Protein AF-A0A0S7CSV5-F1 (afdb_monomer_lite)

Radius of gyration: 14.14 Å; chains: 1; bounding box: 33×35×34 Å

Structure (mmCIF, N/CA/C/O backbone):
data_AF-A0A0S7CSV5-F1
#
_entry.id   AF-A0A0S7CSV5-F1
#
loop_
_atom_site.group_PDB
_atom_site.id
_atom_site.type_symbol
_atom_site.label_atom_id
_atom_site.label_alt_id
_atom_site.label_comp_id
_atom_site.label_asym_id
_atom_site.label_entity_id
_atom_site.label_seq_id
_atom_site.pdbx_PDB_ins_code
_atom_site.Cartn_x
_atom_site.Cartn_y
_atom_site.Cartn_z
_atom_site.occupancy
_atom_site.B_iso_or_equiv
_atom_site.auth_seq_id
_atom_site.auth_comp_id
_atom_site.auth_asym_id
_atom_site.auth_atom_id
_atom_site.pdbx_PDB_model_num
ATOM 1 N N . MET A 1 1 ? -10.207 5.249 -0.490 1.00 79.88 1 MET A N 1
ATOM 2 C CA . MET A 1 1 ? -9.359 5.307 -1.701 1.00 79.88 1 MET A CA 1
ATOM 3 C C . MET A 1 1 ? -8.034 5.953 -1.329 1.00 79.88 1 MET A C 1
ATOM 5 O O . MET A 1 1 ? -8.032 6.827 -0.472 1.00 79.88 1 MET A O 1
ATOM 9 N N . GLN A 1 2 ? -6.938 5.509 -1.935 1.00 88.44 2 GLN A N 1
ATOM 10 C CA . GLN A 1 2 ? -5.609 6.108 -1.840 1.00 88.44 2 GLN A CA 1
ATOM 11 C C . GLN A 1 2 ? -5.181 6.551 -3.240 1.00 88.44 2 GLN A C 1
ATOM 13 O O . GLN A 1 2 ? -5.373 5.806 -4.200 1.00 88.44 2 GLN A O 1
ATOM 18 N N . SER A 1 3 ? -4.561 7.721 -3.336 1.00 88.88 3 SER A N 1
ATOM 19 C CA . SER A 1 3 ? -3.859 8.162 -4.540 1.00 88.88 3 SER A CA 1
ATOM 20 C C . SER A 1 3 ? -2.411 8.468 -4.186 1.00 88.88 3 SER A C 1
ATOM 22 O O . SER A 1 3 ? -2.138 9.037 -3.129 1.00 88.88 3 SER A O 1
ATOM 24 N N . TYR A 1 4 ? -1.498 8.085 -5.068 1.00 86.12 4 TYR A N 1
ATOM 25 C CA . TYR A 1 4 ? -0.072 8.353 -4.956 1.00 86.12 4 TYR A CA 1
ATOM 26 C C . TYR A 1 4 ? 0.429 8.990 -6.246 1.00 86.12 4 TYR A C 1
ATOM 28 O O . TYR A 1 4 ? 0.033 8.578 -7.336 1.00 86.12 4 TYR A O 1
ATOM 36 N N . ARG A 1 5 ? 1.311 9.978 -6.100 1.00 88.31 5 ARG A N 1
ATOM 37 C CA . ARG A 1 5 ? 2.022 10.609 -7.204 1.00 88.31 5 ARG A CA 1
ATOM 38 C C . ARG A 1 5 ? 3.467 10.849 -6.796 1.00 88.31 5 ARG A C 1
ATOM 40 O O . ARG A 1 5 ? 3.720 11.491 -5.779 1.00 88.31 5 ARG A O 1
ATOM 47 N N . HIS A 1 6 ? 4.381 10.353 -7.614 1.00 86.56 6 HIS A N 1
ATOM 48 C CA . HIS A 1 6 ? 5.816 10.592 -7.533 1.00 86.56 6 HIS A CA 1
ATOM 49 C C . HIS A 1 6 ? 6.251 11.405 -8.738 1.00 86.56 6 HIS A C 1
ATOM 51 O O . HIS A 1 6 ? 5.801 11.115 -9.843 1.00 86.56 6 HIS A O 1
ATOM 57 N N . ILE A 1 7 ? 7.106 12.401 -8.537 1.00 90.00 7 ILE A N 1
ATOM 58 C CA . ILE A 1 7 ? 7.653 13.226 -9.615 1.00 90.00 7 ILE A CA 1
ATOM 59 C C . ILE A 1 7 ? 9.162 13.302 -9.403 1.00 90.00 7 ILE A C 1
ATOM 61 O O . ILE A 1 7 ? 9.617 13.735 -8.344 1.00 90.00 7 ILE A O 1
ATOM 65 N N . GLU A 1 8 ? 9.918 12.871 -10.403 1.00 90.75 8 GLU A N 1
ATOM 66 C CA . GLU A 1 8 ? 11.372 12.982 -10.450 1.00 90.75 8 GLU A CA 1
ATOM 67 C C . GLU A 1 8 ? 11.804 14.410 -10.836 1.00 90.75 8 GLU A C 1
ATOM 69 O O . GLU A 1 8 ? 11.018 15.163 -11.422 1.00 90.75 8 GLU A O 1
ATOM 74 N N . PRO A 1 9 ? 13.063 14.811 -10.569 1.00 94.38 9 PRO A N 1
ATOM 75 C CA . PRO A 1 9 ? 13.566 16.137 -10.939 1.00 94.38 9 PRO A CA 1
ATOM 76 C C . PRO A 1 9 ? 13.467 16.468 -12.436 1.00 94.38 9 PRO A C 1
ATOM 78 O O . PRO A 1 9 ? 13.375 17.639 -12.796 1.00 94.38 9 PRO A O 1
ATOM 81 N N . ASP A 1 10 ? 13.489 15.455 -13.305 1.00 95.00 10 ASP A N 1
ATOM 82 C CA . ASP A 1 10 ? 13.368 15.605 -14.760 1.00 95.00 10 ASP A CA 1
ATOM 83 C C . ASP A 1 10 ? 11.909 15.692 -15.257 1.00 95.00 10 ASP A C 1
ATOM 85 O O . ASP A 1 10 ? 11.665 15.834 -16.455 1.00 95.00 10 ASP A O 1
ATOM 89 N N . GLY A 1 11 ? 10.933 15.632 -14.345 1.00 92.56 11 GLY A N 1
ATOM 90 C CA . GLY A 1 11 ? 9.505 15.698 -14.647 1.00 92.56 11 GLY A CA 1
ATOM 91 C C . GLY A 1 11 ? 8.872 14.357 -15.022 1.00 92.56 11 GLY A C 1
ATOM 92 O O . GLY A 1 11 ? 7.650 14.298 -15.215 1.00 92.56 11 GLY A O 1
ATOM 93 N N . THR A 1 12 ? 9.647 13.269 -15.092 1.00 91.75 12 THR A N 1
ATOM 94 C CA . THR A 1 12 ? 9.063 11.928 -15.157 1.00 91.75 12 THR A CA 1
ATOM 95 C C . THR A 1 12 ? 8.272 11.656 -13.882 1.00 91.75 12 THR A C 1
ATOM 97 O O . THR A 1 12 ? 8.590 12.150 -12.799 1.00 91.75 12 THR A O 1
ATOM 100 N N . HIS A 1 13 ? 7.162 10.936 -14.012 1.00 90.88 13 HIS A N 1
ATOM 101 C CA . HIS A 1 13 ? 6.266 10.707 -12.890 1.00 90.88 13 HIS A CA 1
ATOM 102 C C . HIS A 1 13 ? 5.678 9.308 -12.911 1.00 90.88 13 HIS A C 1
ATOM 104 O O . HIS A 1 13 ? 5.554 8.661 -13.951 1.00 90.88 13 HIS A O 1
ATOM 110 N N . PHE A 1 14 ? 5.293 8.874 -11.721 1.00 89.88 14 PHE A N 1
ATOM 111 C CA . P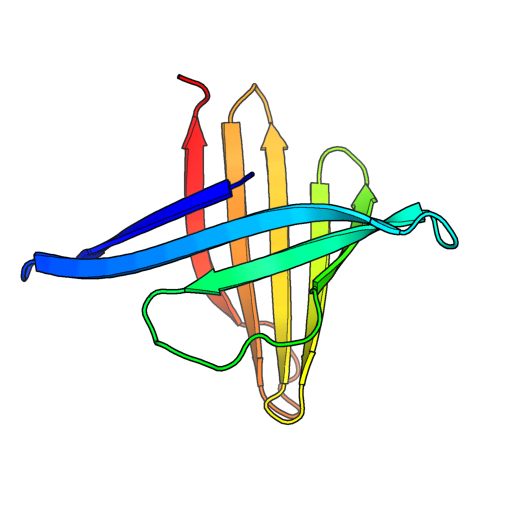HE A 1 14 ? 4.587 7.633 -11.480 1.00 89.88 14 PHE A CA 1
ATOM 112 C C . PHE A 1 14 ? 3.333 7.949 -10.676 1.00 89.88 14 PHE A C 1
ATOM 114 O O . PHE A 1 14 ? 3.382 8.688 -9.689 1.00 89.88 14 PHE A O 1
ATOM 121 N N . GLU A 1 15 ? 2.207 7.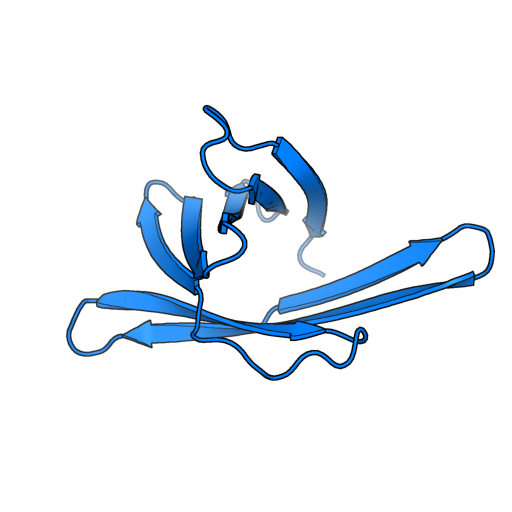390 -11.095 1.00 92.12 15 GLU A N 1
ATOM 122 C CA . GLU A 1 15 ? 0.920 7.574 -10.434 1.00 92.12 15 GLU A C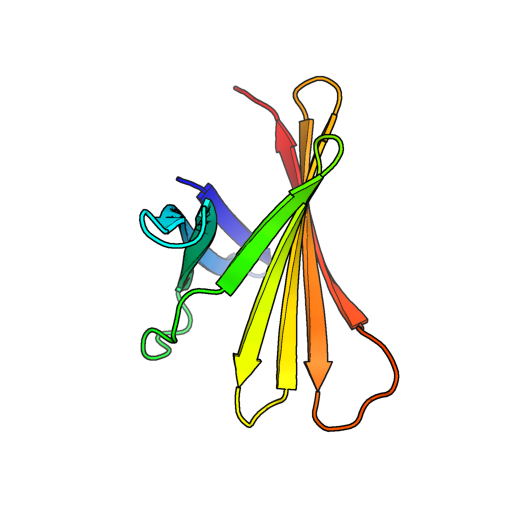A 1
ATOM 123 C C . GLU A 1 15 ? 0.309 6.220 -10.112 1.00 92.12 15 GLU A C 1
ATOM 125 O O . GLU A 1 15 ? 0.450 5.266 -10.874 1.00 92.12 15 GLU A O 1
ATOM 130 N N . GLY A 1 16 ? -0.390 6.133 -8.984 1.00 91.00 16 GLY A N 1
ATOM 131 C CA . GLY A 1 16 ? -1.100 4.917 -8.629 1.00 91.00 16 GLY A CA 1
ATOM 132 C C . GLY A 1 16 ? -2.313 5.162 -7.756 1.00 91.00 16 GLY A C 1
ATOM 133 O O . GLY A 1 16 ? -2.359 6.099 -6.953 1.00 91.00 16 GLY A O 1
ATOM 134 N N . HIS A 1 17 ? -3.295 4.281 -7.909 1.00 92.25 17 HIS A N 1
ATOM 135 C CA . HIS A 1 17 ? -4.567 4.347 -7.210 1.00 92.25 17 HIS A CA 1
ATOM 136 C C . HIS A 1 17 ? -4.869 3.033 -6.509 1.00 92.25 17 HIS A C 1
ATOM 138 O O . HIS A 1 17 ? -4.841 1.957 -7.104 1.00 92.25 17 HIS A O 1
ATOM 144 N N . GLY A 1 18 ? -5.184 3.157 -5.223 1.00 92.62 18 GLY A N 1
ATOM 145 C CA . GLY A 1 18 ? -5.533 2.065 -4.336 1.00 92.62 18 GLY A CA 1
ATOM 146 C C . GLY A 1 18 ? -6.986 2.135 -3.875 1.00 92.62 18 GLY A C 1
ATOM 147 O O . GLY A 1 18 ? -7.452 3.175 -3.394 1.00 92.62 18 GLY A O 1
ATOM 148 N N . VAL A 1 19 ? -7.697 1.015 -3.939 1.00 95.06 19 VAL A N 1
ATOM 149 C CA . VAL A 1 19 ? -9.037 0.855 -3.364 1.00 95.06 19 VAL A CA 1
ATOM 150 C C . VAL A 1 19 ? -8.984 -0.218 -2.288 1.00 95.06 19 VAL A C 1
ATOM 152 O O . VAL A 1 19 ? -8.535 -1.335 -2.535 1.00 95.06 19 VAL A O 1
ATOM 155 N N . PHE A 1 20 ? -9.443 0.142 -1.090 1.00 95.69 20 PHE A N 1
ATOM 156 C CA . PHE A 1 20 ? -9.589 -0.781 0.030 1.00 95.69 20 PHE A CA 1
ATOM 157 C C . PHE A 1 20 ? -11.034 -1.265 0.109 1.00 95.69 20 PHE A C 1
ATOM 159 O O . PHE A 1 20 ? -11.957 -0.468 -0.058 1.00 95.69 20 PHE A O 1
ATOM 166 N N . THR A 1 21 ? -11.215 -2.542 0.412 1.00 96.50 21 THR A N 1
ATOM 167 C CA . THR A 1 21 ? -12.495 -3.134 0.813 1.00 96.50 21 THR A CA 1
ATOM 168 C C . THR A 1 21 ? -12.246 -4.179 1.899 1.00 96.50 21 THR A C 1
ATOM 170 O O . THR A 1 21 ? -11.095 -4.485 2.209 1.00 96.50 21 THR A O 1
ATOM 173 N N . VAL A 1 22 ? -13.309 -4.719 2.481 1.00 96.81 22 VAL A N 1
ATOM 174 C CA . VAL A 1 22 ? -13.243 -5.842 3.420 1.00 96.81 22 VAL A CA 1
ATOM 175 C C . VAL A 1 22 ? -13.751 -7.096 2.713 1.00 96.81 22 VAL A C 1
ATOM 177 O O . VAL A 1 22 ? -14.738 -7.035 1.979 1.00 96.81 22 VAL A O 1
ATOM 180 N N . ASP A 1 23 ? -13.049 -8.207 2.898 1.00 95.56 23 ASP A N 1
ATOM 181 C CA . ASP A 1 23 ? -13.494 -9.543 2.520 1.00 95.56 23 ASP A CA 1
ATOM 182 C C . ASP A 1 23 ? -14.655 -9.942 3.450 1.00 95.56 23 ASP A C 1
ATOM 184 O O . ASP A 1 23 ? -14.436 -10.064 4.659 1.00 95.56 23 ASP A O 1
ATOM 188 N N . PRO A 1 24 ? -15.892 -10.087 2.943 1.00 93.69 24 PRO A N 1
ATOM 189 C CA . PRO A 1 24 ? -17.056 -10.321 3.795 1.00 93.69 24 PRO A CA 1
ATOM 190 C C . PRO A 1 24 ? -17.026 -11.692 4.480 1.00 93.69 24 PRO A C 1
ATOM 192 O O . PRO A 1 24 ? -17.655 -11.853 5.523 1.00 93.69 24 PRO A O 1
ATOM 195 N N . ASP A 1 25 ? -16.287 -12.650 3.921 1.00 95.00 25 ASP A N 1
ATOM 196 C CA . ASP A 1 25 ? -16.241 -14.023 4.417 1.00 95.00 25 ASP A CA 1
ATOM 197 C C . ASP A 1 25 ? -15.132 -14.204 5.467 1.00 95.00 25 ASP A C 1
ATOM 199 O O . ASP A 1 25 ? -15.279 -14.988 6.403 1.00 95.00 25 ASP A O 1
ATOM 203 N N . HIS A 1 26 ? -14.030 -13.453 5.340 1.00 91.19 26 HIS A N 1
ATOM 204 C CA . HIS A 1 26 ? -12.823 -13.637 6.160 1.00 91.19 26 HIS A CA 1
ATOM 205 C C . HIS A 1 26 ? -12.470 -12.430 7.044 1.00 91.19 26 HIS A C 1
ATOM 207 O O . HIS A 1 26 ? -11.614 -12.532 7.922 1.00 91.19 26 HIS A O 1
ATOM 213 N N . GLY A 1 27 ? -13.085 -11.267 6.810 1.00 92.62 27 GLY A N 1
ATOM 214 C CA . GLY A 1 27 ? -12.787 -10.022 7.524 1.00 92.62 27 GLY A CA 1
ATOM 215 C C . GLY A 1 27 ? -11.421 -9.403 7.191 1.00 92.62 27 GLY A C 1
ATOM 216 O O . GLY A 1 27 ? -11.033 -8.404 7.799 1.00 92.62 27 GLY A O 1
ATOM 217 N N . GLU A 1 28 ? -10.679 -9.969 6.235 1.00 96.81 28 GLU A N 1
ATOM 218 C CA . GLU A 1 28 ? -9.435 -9.391 5.722 1.00 96.81 28 GLU A CA 1
ATOM 219 C C . GLU A 1 28 ? -9.704 -8.052 5.031 1.00 96.81 28 GLU A C 1
ATOM 221 O O . GLU A 1 28 ? -10.708 -7.863 4.348 1.00 96.81 28 GLU A O 1
ATOM 226 N N . THR A 1 29 ? -8.764 -7.121 5.129 1.00 97.75 29 THR A N 1
ATOM 227 C CA . THR A 1 29 ? -8.731 -5.969 4.230 1.00 97.75 29 THR A CA 1
ATOM 228 C C . THR A 1 29 ? -8.123 -6.394 2.898 1.00 97.75 29 THR A C 1
ATOM 230 O O . THR A 1 29 ? -7.020 -6.939 2.848 1.00 97.75 29 THR A O 1
ATOM 233 N N . LEU A 1 30 ? -8.828 -6.099 1.811 1.00 97.56 30 LEU A N 1
ATOM 234 C CA . LEU A 1 30 ? -8.354 -6.269 0.443 1.00 97.56 30 LEU A CA 1
ATOM 235 C C . LEU A 1 30 ? -7.939 -4.913 -0.113 1.00 97.56 30 LEU A C 1
ATOM 237 O O . LEU A 1 30 ? -8.677 -3.934 0.010 1.00 97.56 30 LEU A O 1
ATOM 241 N N . TRP A 1 31 ? -6.787 -4.864 -0.770 1.00 97.12 31 TRP A N 1
ATOM 242 C CA . TRP A 1 31 ? -6.285 -3.670 -1.432 1.00 97.12 31 TRP A CA 1
ATOM 243 C C . TRP A 1 31 ? -5.997 -3.945 -2.904 1.00 97.12 31 TRP A C 1
ATOM 245 O O . TRP A 1 31 ? -5.049 -4.651 -3.261 1.00 97.12 31 TRP A O 1
ATOM 255 N N . TYR A 1 32 ? -6.843 -3.375 -3.756 1.00 94.38 32 TYR A N 1
ATOM 256 C CA . TYR A 1 32 ? -6.680 -3.369 -5.203 1.00 94.38 32 TYR A CA 1
ATOM 257 C C . TYR A 1 32 ? -5.855 -2.151 -5.587 1.00 94.38 32 TYR A C 1
ATOM 259 O O . TYR A 1 32 ? -6.173 -1.041 -5.161 1.00 94.38 32 TYR A O 1
ATOM 267 N N . TYR A 1 33 ? -4.810 -2.353 -6.381 1.00 92.06 33 TYR A N 1
ATOM 268 C CA . TYR A 1 33 ? -3.888 -1.292 -6.761 1.00 92.06 33 TYR A CA 1
ATOM 269 C C . TYR A 1 33 ? -3.555 -1.374 -8.244 1.00 92.06 33 TYR A C 1
ATOM 271 O O . TYR A 1 33 ? -3.237 -2.450 -8.752 1.00 92.06 33 TYR A O 1
ATOM 279 N N . VAL A 1 34 ? -3.615 -0.228 -8.912 1.00 91.38 34 VAL A N 1
ATOM 280 C CA . VAL A 1 34 ? -3.189 -0.039 -10.300 1.00 91.38 34 VAL A CA 1
ATOM 281 C C . VAL A 1 34 ? -2.278 1.177 -10.374 1.00 91.38 34 VAL A C 1
ATOM 283 O O . VAL A 1 34 ? -2.427 2.113 -9.585 1.00 91.38 34 VAL A O 1
ATOM 286 N N . ASP A 1 35 ? -1.350 1.165 -11.322 1.00 90.31 35 ASP A N 1
ATOM 287 C CA . ASP A 1 35 ? -0.397 2.248 -11.526 1.00 90.31 35 ASP A CA 1
ATOM 288 C C . ASP A 1 35 ? -0.210 2.600 -13.007 1.00 90.31 35 ASP A C 1
ATOM 290 O O . ASP A 1 35 ? -0.672 1.900 -13.915 1.00 90.31 35 ASP A O 1
ATOM 294 N N . SER A 1 36 ? 0.471 3.718 -13.247 1.00 90.94 36 SER A N 1
ATOM 295 C CA . SER A 1 36 ? 0.762 4.250 -14.576 1.00 90.94 36 SER A CA 1
ATOM 296 C C . SER A 1 36 ? 1.776 3.415 -15.369 1.00 90.94 36 SER A C 1
ATOM 298 O O . SER A 1 36 ? 2.076 3.761 -16.509 1.00 90.94 36 SER A O 1
ATOM 300 N N . MET A 1 37 ? 2.295 2.307 -14.820 1.00 86.69 37 MET A N 1
ATOM 301 C CA . MET A 1 37 ? 3.235 1.421 -15.521 1.00 86.69 37 MET A CA 1
ATOM 302 C C . MET A 1 37 ? 2.533 0.412 -16.437 1.00 86.69 37 MET A C 1
ATOM 304 O O . MET A 1 37 ? 3.201 -0.424 -17.046 1.00 86.69 37 MET A O 1
ATOM 308 N N . GLY A 1 38 ? 1.199 0.455 -16.528 1.00 80.56 38 GLY A N 1
ATOM 309 C CA . GLY A 1 38 ? 0.421 -0.297 -17.519 1.00 80.56 38 GLY A CA 1
ATOM 310 C C . GLY A 1 38 ? 0.443 -1.815 -17.324 1.00 80.56 38 GLY A C 1
ATOM 311 O O . GLY A 1 38 ? 0.207 -2.566 -18.271 1.00 80.56 38 GLY A O 1
ATOM 312 N N . ARG A 1 39 ? 0.752 -2.292 -16.113 1.00 82.00 39 ARG A N 1
ATOM 313 C CA . ARG A 1 39 ? 0.750 -3.729 -15.817 1.00 82.00 39 ARG A CA 1
ATOM 314 C C . ARG A 1 39 ? -0.689 -4.247 -15.714 1.00 82.00 39 ARG A C 1
ATOM 316 O O . ARG A 1 39 ? -1.545 -3.535 -15.187 1.00 82.00 39 ARG A O 1
ATOM 323 N N . PR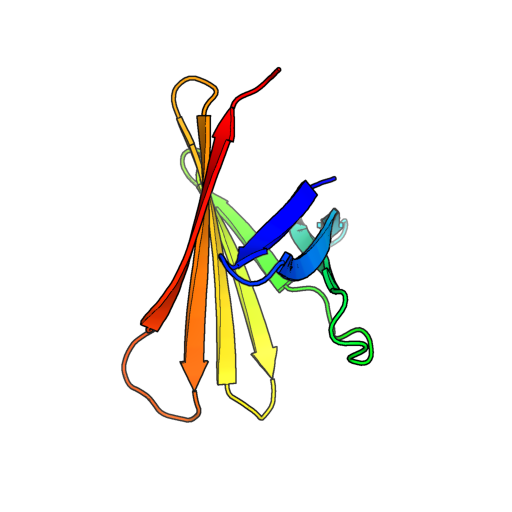O A 1 40 ? -0.965 -5.487 -16.160 1.00 82.69 40 PRO A N 1
ATOM 324 C CA . PRO A 1 40 ? -2.254 -6.118 -15.913 1.00 82.69 40 PRO A CA 1
ATOM 325 C C . PRO A 1 40 ? -2.585 -6.120 -14.412 1.00 82.69 40 PRO A C 1
ATOM 327 O O . PRO A 1 40 ? -1.679 -6.364 -13.608 1.00 82.69 40 PRO A O 1
ATOM 330 N N . PRO A 1 41 ? -3.851 -5.883 -14.023 1.00 79.56 41 PRO A N 1
ATOM 331 C CA . PRO A 1 41 ? -4.262 -5.972 -12.629 1.00 79.56 41 PRO A CA 1
ATOM 332 C C . PRO A 1 41 ? -3.935 -7.349 -12.042 1.00 79.56 41 PRO A C 1
ATOM 334 O O . PRO A 1 41 ? -4.306 -8.382 -12.598 1.00 79.56 41 PRO A O 1
ATOM 337 N N . GLU A 1 42 ? -3.234 -7.358 -10.912 1.00 85.69 42 GLU A N 1
ATOM 338 C CA . GLU A 1 42 ? -2.971 -8.570 -10.136 1.00 85.69 42 GLU A CA 1
ATOM 339 C C . GLU A 1 42 ? -4.097 -8.808 -9.112 1.00 85.69 42 GLU A C 1
ATOM 341 O O . GLU A 1 42 ? -4.961 -7.954 -8.894 1.00 85.69 42 GLU A O 1
ATOM 346 N N . ALA A 1 43 ? -4.079 -9.969 -8.448 1.00 91.12 43 ALA A N 1
ATOM 347 C CA . ALA A 1 43 ? -4.915 -10.205 -7.270 1.00 91.12 43 ALA A CA 1
ATOM 348 C C . ALA A 1 43 ? -4.702 -9.092 -6.219 1.00 91.12 43 ALA A C 1
ATOM 350 O O . ALA A 1 43 ? -3.609 -8.524 -6.150 1.00 91.12 43 ALA A O 1
ATOM 351 N N . PRO A 1 44 ? -5.698 -8.763 -5.377 1.00 95.00 44 PRO A N 1
ATOM 352 C CA . PRO A 1 44 ? -5.508 -7.749 -4.347 1.00 95.00 44 PRO A CA 1
ATOM 353 C C . PRO A 1 44 ? -4.427 -8.179 -3.351 1.00 95.00 44 PRO A C 1
ATOM 355 O O . PRO A 1 44 ? -4.245 -9.370 -3.084 1.00 95.00 44 PRO A O 1
ATOM 358 N N . ALA A 1 45 ? -3.735 -7.204 -2.763 1.00 96.38 45 ALA A N 1
ATOM 359 C CA . ALA A 1 45 ? -2.998 -7.471 -1.534 1.00 96.38 45 ALA A CA 1
ATOM 360 C C . ALA A 1 45 ? -3.997 -7.693 -0.391 1.00 96.38 45 ALA A C 1
ATOM 362 O O . ALA A 1 45 ? -5.066 -7.078 -0.378 1.00 96.38 45 ALA A O 1
ATOM 363 N N . ARG A 1 46 ? -3.654 -8.569 0.551 1.00 97.62 46 ARG A N 1
ATOM 364 C CA . ARG A 1 46 ? -4.545 -9.001 1.636 1.00 97.62 46 ARG A CA 1
ATOM 365 C C . ARG A 1 46 ? -3.864 -8.881 2.987 1.00 97.62 46 ARG A C 1
ATOM 367 O O . ARG A 1 46 ? -2.638 -8.981 3.062 1.00 97.62 46 ARG A O 1
ATOM 374 N N . GLY A 1 47 ? -4.646 -8.676 4.039 1.00 97.50 47 GLY A N 1
ATOM 375 C CA . GLY A 1 47 ? -4.150 -8.676 5.410 1.00 97.50 47 GLY A CA 1
ATOM 376 C C . GLY A 1 47 ? -5.087 -7.976 6.384 1.00 97.50 47 GLY A C 1
ATOM 377 O O . GLY A 1 47 ? -6.277 -7.827 6.115 1.00 97.50 47 GLY A O 1
ATOM 378 N N . HIS A 1 48 ? -4.559 -7.551 7.529 1.00 96.56 48 HIS A N 1
ATOM 379 C CA . HIS A 1 48 ? -5.370 -7.100 8.660 1.00 96.56 48 HIS A CA 1
ATOM 380 C C . HIS A 1 48 ? -4.847 -5.804 9.275 1.00 96.56 48 HIS A C 1
ATOM 382 O O . HIS A 1 48 ? -3.670 -5.451 9.147 1.0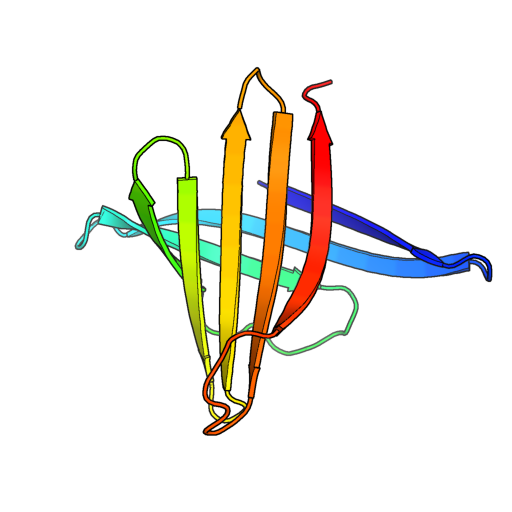0 96.56 48 HIS A O 1
ATOM 388 N N . TRP A 1 49 ? -5.757 -5.122 9.968 1.00 94.75 49 TRP A N 1
ATOM 389 C CA . TRP A 1 49 ? -5.430 -4.051 10.896 1.00 94.75 49 TRP A CA 1
ATOM 390 C C . TRP A 1 49 ? -5.026 -4.629 12.247 1.00 94.75 49 TRP A C 1
ATOM 392 O O . TRP A 1 49 ? -5.707 -5.498 12.785 1.00 94.75 49 TRP A O 1
ATOM 402 N N . GLU A 1 50 ? -3.960 -4.084 12.810 1.00 95.38 50 GLU A N 1
ATOM 403 C CA . GLU A 1 50 ? -3.486 -4.361 14.160 1.00 95.38 50 GLU A CA 1
ATOM 404 C C . GLU A 1 50 ? -2.875 -3.066 14.710 1.00 95.38 50 GLU A C 1
ATOM 406 O O . GLU A 1 50 ? -2.014 -2.468 14.064 1.00 95.38 50 GLU A O 1
ATOM 411 N N . ASP A 1 51 ? -3.370 -2.581 15.851 1.00 93.50 51 ASP A N 1
ATOM 412 C CA . ASP A 1 51 ? -2.845 -1.398 16.553 1.00 93.50 51 ASP A CA 1
ATOM 413 C C . ASP A 1 51 ? -2.598 -0.169 15.651 1.00 93.50 51 ASP A C 1
ATOM 415 O O . ASP A 1 51 ? -1.522 0.435 15.632 1.00 93.50 51 ASP A O 1
ATOM 419 N N . GLY A 1 52 ? -3.595 0.190 14.833 1.00 92.81 52 GLY A N 1
ATOM 420 C CA . GLY A 1 52 ? -3.513 1.339 13.915 1.00 92.81 52 GLY A CA 1
ATOM 421 C C . GLY A 1 52 ? -2.583 1.133 12.711 1.00 92.81 52 GLY A C 1
ATOM 422 O O . GLY A 1 52 ? -2.286 2.085 11.983 1.00 92.81 52 GLY A O 1
ATOM 423 N N . THR A 1 53 ? -2.134 -0.103 12.484 1.00 97.12 53 THR A N 1
ATOM 424 C CA . THR A 1 53 ? -1.277 -0.498 11.368 1.00 97.12 53 THR A CA 1
ATOM 425 C C . THR A 1 53 ? -1.974 -1.546 10.510 1.00 97.12 53 THR A C 1
ATOM 427 O O . THR A 1 53 ? -2.303 -2.630 10.977 1.00 97.12 53 THR A O 1
ATOM 430 N N . LEU A 1 54 ? -2.159 -1.248 9.230 1.00 97.50 54 LEU A N 1
ATOM 431 C CA . LEU A 1 54 ? -2.600 -2.213 8.231 1.00 97.50 54 LEU A CA 1
ATOM 432 C C . LEU A 1 54 ? -1.384 -2.781 7.509 1.00 97.50 54 LEU A C 1
ATOM 434 O O . LEU A 1 54 ? -0.647 -2.038 6.857 1.00 97.50 54 LEU A O 1
ATOM 438 N N . ARG A 1 55 ? -1.193 -4.098 7.602 1.00 98.00 55 ARG A N 1
ATOM 439 C CA . ARG A 1 55 ? -0.175 -4.825 6.833 1.00 98.00 55 ARG A CA 1
ATOM 440 C C . ARG A 1 55 ? -0.862 -5.642 5.754 1.00 98.00 55 ARG A C 1
ATOM 442 O O . ARG A 1 55 ? -1.731 -6.452 6.054 1.00 98.00 55 ARG A O 1
ATOM 449 N N . LEU A 1 56 ? -0.461 -5.417 4.511 1.00 98.00 56 LEU A N 1
ATOM 450 C CA . LEU A 1 56 ? -1.008 -6.069 3.330 1.00 98.00 56 LEU A CA 1
ATOM 451 C C . LEU A 1 56 ? 0.115 -6.752 2.563 1.00 98.00 56 LEU A C 1
ATOM 453 O O . LEU A 1 56 ? 1.134 -6.124 2.275 1.00 98.00 56 LEU A O 1
ATOM 457 N N . GLU A 1 57 ? -0.084 -8.005 2.178 1.00 97.19 57 GLU A N 1
ATOM 458 C CA . GLU A 1 57 ? 0.851 -8.738 1.332 1.00 97.19 57 GLU A CA 1
ATOM 459 C C . GLU A 1 57 ? 0.188 -9.210 0.045 1.00 97.19 57 GLU A C 1
ATOM 461 O O . GLU A 1 57 ? -0.978 -9.605 0.014 1.00 97.19 57 GLU A O 1
ATOM 466 N N . ARG A 1 58 ? 0.972 -9.210 -1.030 1.00 94.81 58 ARG A N 1
ATOM 467 C CA . ARG A 1 58 ? 0.631 -9.872 -2.283 1.00 94.81 58 ARG A CA 1
ATOM 468 C C . ARG A 1 58 ? 1.779 -10.766 -2.703 1.00 94.81 58 ARG A C 1
ATOM 470 O O . ARG A 1 58 ? 2.913 -10.306 -2.824 1.00 94.81 58 ARG A O 1
ATOM 477 N N . ARG A 1 59 ? 1.479 -12.040 -2.947 1.00 92.69 59 ARG A N 1
ATOM 478 C CA . ARG A 1 59 ? 2.449 -13.026 -3.436 1.00 92.69 59 ARG A CA 1
ATOM 479 C C . ARG A 1 59 ? 2.262 -13.231 -4.932 1.00 92.69 59 ARG A C 1
ATOM 481 O O . ARG A 1 59 ? 1.140 -13.366 -5.408 1.00 92.69 59 ARG A O 1
ATOM 488 N N . SER A 1 60 ? 3.374 -13.266 -5.652 1.00 87.56 60 SER A N 1
ATOM 489 C CA . SER A 1 60 ? 3.441 -13.521 -7.090 1.00 87.56 60 SER A CA 1
ATOM 490 C C . SER A 1 60 ? 4.641 -14.427 -7.395 1.00 87.56 60 SER A C 1
ATOM 492 O O . SER A 1 60 ? 5.522 -14.565 -6.542 1.00 87.56 60 SER A O 1
ATOM 494 N N . PRO A 1 61 ? 4.764 -14.975 -8.617 1.00 88.00 61 PRO A N 1
ATOM 495 C CA . PRO A 1 61 ? 5.967 -15.705 -9.023 1.00 88.00 61 PRO A CA 1
ATOM 496 C C . PRO A 1 61 ? 7.272 -14.892 -8.931 1.00 88.00 61 PRO A C 1
ATOM 498 O O . PRO A 1 61 ? 8.345 -15.476 -8.850 1.00 88.00 61 PRO A O 1
ATOM 501 N N . ARG A 1 62 ? 7.207 -13.550 -8.942 1.00 83.38 62 ARG A N 1
ATOM 502 C CA . ARG A 1 62 ? 8.390 -12.672 -8.831 1.00 83.38 62 ARG A CA 1
ATOM 503 C C . ARG A 1 62 ? 8.836 -12.446 -7.382 1.00 83.38 62 ARG A C 1
ATOM 505 O O . ARG A 1 62 ? 9.928 -11.930 -7.152 1.00 83.38 62 ARG A O 1
ATOM 512 N N . GLY A 1 63 ? 7.990 -12.792 -6.414 1.00 91.94 63 GLY A N 1
ATOM 513 C CA . GLY A 1 63 ? 8.202 -12.518 -4.998 1.00 91.94 63 GLY A CA 1
ATOM 514 C C . GLY A 1 63 ? 6.964 -11.953 -4.306 1.00 91.94 63 GLY A C 1
ATOM 515 O O . GLY A 1 63 ? 5.854 -11.953 -4.853 1.00 91.94 63 GLY A O 1
ATOM 516 N N . THR A 1 64 ? 7.175 -11.452 -3.091 1.00 95.19 64 THR A N 1
ATOM 517 C CA . THR A 1 64 ? 6.138 -10.872 -2.234 1.00 95.19 64 THR A CA 1
ATOM 518 C C . THR A 1 64 ? 6.289 -9.358 -2.165 1.00 95.19 64 THR A C 1
ATOM 520 O O . THR A 1 64 ? 7.343 -8.857 -1.773 1.00 95.19 64 THR A O 1
ATOM 523 N N . ALA A 1 65 ? 5.222 -8.632 -2.485 1.00 94.69 65 ALA A N 1
ATOM 524 C CA . ALA A 1 65 ? 5.091 -7.219 -2.157 1.00 94.69 65 ALA A CA 1
ATOM 525 C C . ALA A 1 65 ? 4.403 -7.073 -0.801 1.00 94.69 65 ALA A C 1
ATOM 527 O O . ALA A 1 65 ? 3.383 -7.723 -0.557 1.00 94.69 65 ALA A O 1
ATOM 528 N N . ARG A 1 66 ? 4.947 -6.218 0.066 1.00 97.31 66 ARG A N 1
ATOM 529 C CA . ARG A 1 66 ? 4.347 -5.858 1.350 1.00 97.31 66 ARG A CA 1
ATOM 530 C C . ARG A 1 66 ? 4.108 -4.361 1.407 1.00 97.31 66 ARG A C 1
ATOM 532 O O . ARG A 1 66 ? 4.982 -3.567 1.068 1.00 97.31 66 ARG A O 1
ATOM 539 N N . HIS A 1 67 ? 2.924 -3.992 1.866 1.00 97.06 67 HIS A N 1
ATOM 540 C CA . HIS A 1 67 ? 2.528 -2.614 2.083 1.00 97.06 67 HIS A CA 1
ATOM 541 C C . HIS A 1 67 ? 2.085 -2.448 3.528 1.00 97.06 67 HIS A C 1
ATOM 543 O O . HIS A 1 67 ? 1.220 -3.177 4.010 1.00 97.06 67 HIS A O 1
ATOM 549 N N . THR A 1 68 ? 2.684 -1.477 4.206 1.00 97.62 68 THR A N 1
ATOM 550 C CA . THR A 1 68 ? 2.337 -1.121 5.579 1.00 97.62 68 THR A CA 1
ATOM 551 C C . THR A 1 68 ? 1.769 0.286 5.590 1.00 97.62 68 THR A C 1
ATOM 553 O O . THR A 1 68 ? 2.444 1.225 5.173 1.00 97.62 68 THR A O 1
ATOM 556 N N . PHE A 1 69 ? 0.541 0.427 6.070 1.00 96.19 69 PHE A N 1
ATOM 557 C CA . PHE A 1 69 ? -0.139 1.699 6.264 1.00 96.19 69 PHE A CA 1
ATOM 558 C C . PHE A 1 69 ? -0.293 1.936 7.761 1.00 96.19 69 PHE A C 1
ATOM 560 O O . PHE A 1 69 ? -1.046 1.226 8.423 1.00 96.19 69 PHE A O 1
ATOM 567 N N . LYS A 1 70 ? 0.420 2.921 8.303 1.00 96.81 70 LYS A N 1
ATOM 568 C CA . LYS A 1 70 ? 0.327 3.306 9.713 1.00 96.81 70 LYS A CA 1
ATOM 569 C C . LYS A 1 70 ? -0.329 4.671 9.826 1.00 96.81 70 LYS A C 1
ATOM 571 O O . LYS A 1 70 ? 0.131 5.613 9.184 1.00 96.81 70 LYS A O 1
ATOM 576 N N . VAL A 1 71 ? -1.367 4.782 10.650 1.00 92.88 71 VAL A N 1
ATOM 577 C CA . VAL A 1 71 ? -1.986 6.070 10.982 1.00 92.88 71 VAL A CA 1
ATOM 578 C C . VAL A 1 71 ? -1.576 6.467 12.391 1.00 92.88 71 VAL A C 1
ATOM 580 O O . VAL A 1 71 ? -1.812 5.724 13.338 1.00 92.88 71 VAL A O 1
ATOM 583 N N . ASP A 1 72 ? -0.973 7.641 12.528 1.00 92.81 72 ASP A N 1
ATOM 584 C CA . ASP A 1 72 ? -0.548 8.193 13.812 1.00 92.81 72 ASP A CA 1
ATOM 585 C C . ASP A 1 72 ? -0.754 9.711 13.816 1.00 92.81 72 ASP A C 1
ATOM 587 O O . ASP A 1 72 ? -0.323 10.402 12.895 1.00 92.81 72 ASP A O 1
ATOM 591 N N . GLY A 1 73 ? -1.483 10.238 14.803 1.00 89.56 73 GLY A N 1
ATOM 592 C CA . GLY A 1 73 ? -1.748 11.679 14.913 1.00 89.56 73 GLY A CA 1
ATOM 593 C C . GLY A 1 73 ? -2.380 12.323 13.666 1.00 89.56 73 GLY A C 1
ATOM 594 O O . GLY A 1 73 ? -2.108 13.482 13.368 1.00 89.56 73 GLY A O 1
ATOM 595 N N . GLY A 1 74 ? -3.182 11.578 12.894 1.00 88.31 74 GLY A N 1
ATOM 596 C CA . GLY A 1 74 ? -3.769 12.058 11.631 1.00 88.31 74 GLY A CA 1
ATOM 597 C C . GLY A 1 74 ? -2.802 12.082 10.437 1.00 88.31 74 GLY A C 1
ATOM 598 O O . GLY A 1 74 ? -3.165 12.567 9.362 1.00 88.31 74 GLY A O 1
ATOM 599 N N . VAL A 1 75 ? -1.594 11.545 10.605 1.00 91.94 75 VAL A N 1
ATOM 600 C CA . VAL A 1 75 ? -0.607 11.322 9.549 1.00 91.94 75 VAL A CA 1
ATOM 601 C C . VAL A 1 75 ? -0.662 9.858 9.127 1.00 91.94 75 VAL A C 1
ATOM 603 O O . VAL A 1 75 ? -0.579 8.960 9.961 1.00 91.94 75 VAL A O 1
ATOM 606 N N . LEU A 1 76 ? -0.799 9.615 7.826 1.00 92.19 76 LEU A N 1
ATOM 607 C CA . LEU A 1 76 ? -0.705 8.286 7.233 1.00 92.19 76 LEU A CA 1
ATOM 608 C C . LEU A 1 76 ? 0.702 8.096 6.661 1.00 92.19 76 LEU A C 1
ATOM 610 O O . LEU A 1 76 ? 1.085 8.789 5.721 1.00 92.19 76 LEU A O 1
ATOM 614 N N . THR A 1 77 ? 1.438 7.120 7.180 1.00 95.06 77 THR A N 1
ATOM 615 C CA . THR A 1 77 ? 2.707 6.665 6.604 1.00 95.06 77 THR A CA 1
ATOM 616 C C . THR A 1 77 ? 2.472 5.371 5.839 1.00 95.06 77 THR A C 1
ATOM 618 O O . THR A 1 77 ? 2.007 4.384 6.409 1.00 95.06 77 THR A O 1
ATOM 621 N N . HIS A 1 78 ? 2.799 5.368 4.549 1.00 94.94 78 HIS A N 1
ATOM 622 C CA . HIS A 1 78 ? 2.761 4.188 3.689 1.00 94.94 78 HIS A CA 1
ATOM 623 C C . HIS A 1 78 ? 4.181 3.755 3.338 1.00 94.94 78 HIS A C 1
ATOM 625 O O . HIS A 1 78 ? 4.906 4.496 2.680 1.00 94.94 78 HIS A O 1
ATOM 631 N N . THR A 1 79 ? 4.558 2.546 3.741 1.00 96.50 79 THR A N 1
ATOM 632 C CA . THR A 1 79 ? 5.817 1.907 3.345 1.00 96.50 79 THR A CA 1
ATOM 633 C C . THR A 1 79 ? 5.513 0.772 2.377 1.00 96.50 79 THR A C 1
ATOM 635 O O . THR A 1 79 ? 4.669 -0.075 2.677 1.00 96.50 79 THR A O 1
ATOM 638 N N . ALA A 1 80 ? 6.198 0.740 1.233 1.00 94.50 80 ALA A N 1
ATOM 639 C CA . ALA A 1 80 ? 6.156 -0.380 0.300 1.00 94.50 80 ALA A CA 1
ATOM 640 C C . ALA A 1 80 ? 7.517 -1.078 0.228 1.00 94.50 80 ALA A C 1
ATOM 642 O O . ALA A 1 80 ? 8.571 -0.441 0.132 1.00 94.50 80 ALA A O 1
ATOM 643 N N . GLU A 1 81 ? 7.472 -2.404 0.284 1.00 97.06 81 GLU A N 1
ATOM 644 C CA . GLU A 1 81 ? 8.639 -3.270 0.373 1.00 97.06 81 GLU A CA 1
ATOM 645 C C . GLU A 1 81 ? 8.484 -4.479 -0.552 1.00 97.06 81 GLU A C 1
ATOM 647 O O . GLU A 1 81 ? 7.372 -4.939 -0.827 1.00 97.06 81 GLU A O 1
ATOM 652 N N . LEU A 1 82 ? 9.610 -5.027 -1.005 1.00 95.56 82 LEU A N 1
ATOM 653 C CA . LEU A 1 82 ? 9.658 -6.234 -1.826 1.00 95.56 82 LEU A CA 1
ATOM 654 C C . LEU A 1 82 ? 10.560 -7.282 -1.188 1.00 95.56 82 LEU A C 1
ATOM 656 O O . LEU A 1 82 ? 11.641 -6.973 -0.693 1.00 95.56 82 LEU A O 1
ATOM 660 N N . ARG A 1 83 ? 10.137 -8.538 -1.272 1.00 96.31 83 ARG A N 1
ATOM 661 C CA . ARG A 1 83 ? 10.988 -9.711 -1.081 1.00 96.31 83 ARG A CA 1
ATOM 662 C C . ARG A 1 83 ? 10.981 -10.507 -2.378 1.00 96.31 83 ARG A C 1
ATOM 664 O O . ARG A 1 83 ? 9.966 -11.114 -2.715 1.00 96.31 83 ARG A O 1
ATOM 671 N N . LEU A 1 84 ? 12.079 -10.449 -3.125 1.00 92.69 84 LEU A N 1
ATOM 672 C CA . LEU A 1 84 ? 12.209 -11.097 -4.433 1.00 92.69 84 LEU A CA 1
ATOM 673 C C . LEU A 1 84 ? 12.721 -12.530 -4.276 1.00 92.69 84 LEU A C 1
ATOM 675 O O . LEU A 1 84 ? 13.675 -12.752 -3.534 1.00 92.69 84 LEU A O 1
ATOM 679 N N . GLY A 1 85 ? 12.109 -13.481 -4.989 1.00 88.69 85 GLY A N 1
ATOM 680 C CA . GLY A 1 85 ? 12.469 -14.903 -4.901 1.00 88.69 85 GLY A CA 1
ATOM 681 C C . GLY A 1 85 ? 12.585 -15.394 -3.451 1.00 88.69 85 GLY A C 1
ATOM 682 O O . GLY A 1 85 ? 11.700 -15.131 -2.634 1.00 88.69 85 GLY A O 1
ATOM 683 N N . ASP A 1 86 ? 13.713 -16.035 -3.139 1.00 85.94 86 ASP A N 1
ATOM 684 C CA . ASP A 1 86 ? 14.029 -16.586 -1.812 1.00 85.94 86 ASP A CA 1
ATOM 685 C C . ASP A 1 86 ? 14.847 -15.624 -0.931 1.00 85.94 86 ASP A C 1
ATOM 687 O O . ASP A 1 86 ? 15.521 -16.049 0.009 1.00 85.94 86 ASP A O 1
ATOM 691 N N . ALA A 1 87 ? 14.829 -14.318 -1.230 1.00 91.44 87 ALA A N 1
ATOM 692 C CA . ALA A 1 87 ? 15.517 -13.333 -0.402 1.00 91.44 87 ALA A CA 1
ATOM 693 C C . ALA A 1 87 ? 15.066 -13.456 1.069 1.00 91.44 87 ALA A C 1
ATOM 695 O O . ALA A 1 87 ? 13.866 -13.567 1.338 1.00 91.44 87 ALA A O 1
ATOM 696 N N . PRO A 1 88 ? 15.994 -13.404 2.044 1.00 91.88 88 PRO A N 1
ATOM 697 C CA . PRO A 1 88 ? 15.664 -13.671 3.444 1.00 91.88 88 PRO A CA 1
ATOM 698 C C . PRO A 1 88 ? 14.838 -12.547 4.083 1.00 91.88 88 PRO A C 1
ATOM 700 O O . PRO A 1 88 ? 14.170 -12.762 5.094 1.00 91.88 88 PRO A O 1
ATOM 703 N N . THR A 1 89 ? 14.872 -11.341 3.512 1.00 94.81 89 THR A N 1
ATOM 704 C CA . THR A 1 89 ? 14.267 -10.139 4.087 1.00 94.81 89 THR A CA 1
ATOM 705 C C . THR A 1 89 ? 13.525 -9.316 3.039 1.00 94.81 89 THR A C 1
ATOM 707 O O . THR A 1 89 ? 13.764 -9.418 1.836 1.00 94.81 89 THR A O 1
ATOM 710 N N . PHE A 1 90 ? 12.600 -8.486 3.518 1.00 96.19 90 PHE A N 1
ATOM 711 C CA . PHE A 1 90 ? 11.991 -7.434 2.713 1.00 96.19 90 PHE A CA 1
ATOM 712 C C . PHE A 1 90 ? 12.954 -6.251 2.584 1.00 96.19 90 PHE A C 1
ATOM 714 O O . PHE A 1 90 ? 13.638 -5.895 3.542 1.00 96.19 90 PHE A O 1
ATOM 721 N N . SER A 1 91 ? 12.988 -5.635 1.405 1.00 95.50 91 SER A N 1
ATOM 722 C CA . SER A 1 91 ? 13.702 -4.385 1.144 1.00 95.50 91 SER A CA 1
ATOM 723 C C . SER A 1 91 ? 12.702 -3.266 0.840 1.00 95.50 91 SER A C 1
ATOM 725 O O . SER A 1 91 ? 11.879 -3.433 -0.069 1.00 95.50 91 SER A O 1
ATOM 727 N N . PRO A 1 92 ? 12.737 -2.138 1.573 1.00 93.94 92 PRO A N 1
ATOM 728 C CA . PRO A 1 92 ? 11.884 -0.994 1.283 1.00 93.94 92 PRO A CA 1
ATOM 729 C C . PRO A 1 92 ? 12.323 -0.318 -0.014 1.00 93.94 92 PRO A C 1
ATOM 731 O O . PRO A 1 92 ? 13.515 -0.160 -0.266 1.00 93.94 92 PRO A O 1
ATOM 734 N N . PHE A 1 93 ? 11.354 0.109 -0.819 1.00 89.38 93 PHE A N 1
ATOM 735 C CA . PHE A 1 93 ? 11.615 0.882 -2.038 1.00 89.38 93 PHE A CA 1
ATOM 736 C C . PHE A 1 93 ? 10.823 2.193 -2.095 1.00 89.38 93 PHE A C 1
ATOM 738 O O . PHE A 1 93 ? 11.100 3.037 -2.939 1.00 89.38 93 PHE A O 1
ATOM 745 N N . MET A 1 94 ? 9.850 2.382 -1.199 1.00 90.19 94 MET A N 1
ATOM 746 C CA . MET A 1 94 ? 9.056 3.603 -1.127 1.00 90.19 94 MET A CA 1
ATOM 747 C C . MET A 1 94 ? 8.574 3.848 0.302 1.00 90.19 94 MET A C 1
ATOM 749 O O . MET A 1 94 ? 8.067 2.938 0.961 1.00 90.19 94 MET A O 1
ATOM 753 N N . VAL A 1 95 ? 8.675 5.101 0.746 1.00 93.00 95 VAL A N 1
ATOM 754 C CA . VAL A 1 95 ? 7.988 5.617 1.934 1.00 93.00 95 VAL A CA 1
ATOM 755 C C . VAL A 1 95 ? 7.259 6.891 1.534 1.00 93.00 95 VAL A C 1
ATOM 757 O O . VAL A 1 95 ? 7.859 7.803 0.974 1.00 93.00 95 VAL A O 1
ATOM 760 N N . SER A 1 96 ? 5.964 6.950 1.817 1.00 90.00 96 SER A N 1
ATOM 761 C CA . SER A 1 96 ? 5.113 8.112 1.573 1.00 90.00 96 SER A CA 1
ATOM 762 C C . SER A 1 96 ? 4.488 8.583 2.876 1.00 90.00 96 SER A C 1
ATOM 764 O O . SER A 1 96 ? 4.024 7.771 3.674 1.00 90.00 96 SER A O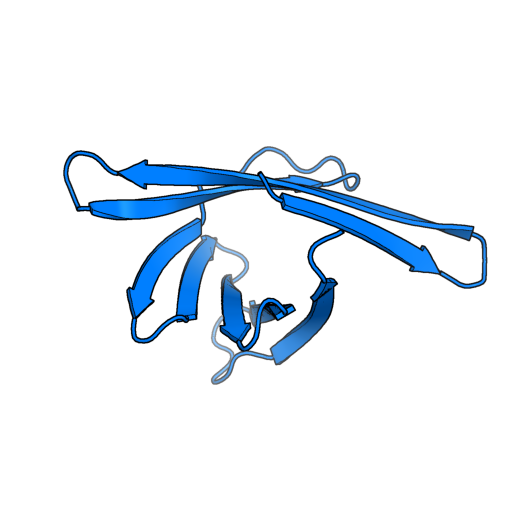 1
ATOM 766 N N . VAL A 1 97 ? 4.448 9.899 3.078 1.00 92.12 97 VAL A N 1
ATOM 767 C CA . VAL A 1 97 ? 3.807 10.527 4.237 1.00 92.12 97 VAL A CA 1
ATOM 768 C C . VAL A 1 97 ? 2.671 11.407 3.738 1.00 92.12 97 VAL A C 1
ATOM 770 O O . VAL A 1 97 ? 2.895 12.418 3.076 1.00 92.12 97 VAL A O 1
ATOM 773 N N . CYS A 1 98 ? 1.445 11.024 4.067 1.00 86.12 98 CYS A N 1
ATOM 774 C CA . CYS A 1 98 ? 0.233 11.736 3.701 1.00 86.12 98 CYS A CA 1
ATOM 775 C C . CYS A 1 98 ? -0.350 12.414 4.942 1.00 86.12 98 CYS A C 1
ATOM 777 O O . CYS A 1 98 ? -0.473 11.802 6.004 1.00 86.12 98 CYS A O 1
ATOM 779 N N . ARG A 1 99 ? -0.737 13.683 4.810 1.00 84.38 99 ARG A N 1
ATOM 780 C CA . ARG A 1 99 ? -1.463 14.417 5.852 1.00 84.38 99 ARG A CA 1
ATOM 781 C C . ARG A 1 99 ? -2.892 14.636 5.394 1.00 84.38 99 ARG A C 1
ATOM 783 O O . ARG A 1 99 ? -3.122 14.861 4.206 1.00 84.38 99 ARG A O 1
ATOM 790 N N . ARG A 1 100 ? -3.837 14.566 6.330 1.00 80.44 100 ARG A N 1
ATOM 791 C CA . ARG A 1 100 ? -5.218 14.956 6.051 1.00 80.44 100 ARG A CA 1
ATOM 792 C C . ARG A 1 100 ? -5.241 16.447 5.697 1.00 80.44 100 ARG A C 1
ATOM 794 O O . ARG A 1 100 ? -4.696 17.247 6.456 1.00 80.44 100 ARG A O 1
ATOM 801 N N . VAL A 1 101 ? -5.833 16.777 4.552 1.00 75.38 101 VAL A N 1
ATOM 802 C CA . VAL A 1 101 ? -6.130 18.151 4.114 1.00 75.38 101 VAL A CA 1
ATOM 803 C C . VAL A 1 101 ? -7.567 18.514 4.442 1.00 75.38 101 VAL A C 1
ATOM 805 O O . VAL A 1 101 ? -8.402 17.580 4.501 1.00 75.38 101 VAL A O 1
#

Foldseek 3Di:
DDKDKDADPVRDIKIKDWDWDADPVPRKIWIWMDIPPPDDTDGTFIADDDPQKTWTWDQDLQFIKIWIWHADPQKTKIWIWTDGDVRPDTDTDDIDIDHDD

pLDDT: mean 92.08, std 4.78, range [75.38, 98.0]

Sequence (101 aa):
MQSYRHIEPDGTHFEGHGVFTVDPDHGETLWYYVDSMGRPPEAPARGHWEDGTLRLERRSPRGTARHTFKVDGGVLTHTAELRLGDAPTFSPFMVSVCRRV

Secondary structure (DSSP, 8-state):
-EEEEEE-TTS-EEEEEEEEEE-TTT-PEEEEEEETT-PPPPPPEEEEEETTEEEEEEEETTEEEEEEEEEETTEEEEEEEEEETT-SS-EEEEEEEEE--